Protein AF-A0A524K004-F1 (afdb_monomer_lite)

pLDDT: mean 95.62, std 4.31, range [64.88, 98.81]

Structure (mmCIF, N/CA/C/O backbone):
data_AF-A0A524K004-F1
#
_entry.id   AF-A0A524K004-F1
#
loop_
_atom_site.group_PDB
_atom_site.id
_atom_site.type_symbol
_atom_site.label_atom_id
_atom_site.label_alt_id
_atom_site.label_comp_id
_atom_site.label_asym_id
_atom_site.label_entity_id
_atom_site.label_seq_id
_atom_site.pdbx_PDB_ins_code
_atom_site.Cartn_x
_atom_site.Cartn_y
_atom_site.Cartn_z
_atom_site.occupancy
_atom_site.B_iso_or_equiv
_atom_site.auth_seq_id
_atom_site.auth_comp_id
_atom_site.auth_asym_id
_atom_site.auth_atom_id
_atom_site.pdbx_PDB_model_num
ATOM 1 N N . MET A 1 1 ? -15.701 19.894 16.478 1.00 64.88 1 MET A N 1
ATOM 2 C CA . MET A 1 1 ? -15.656 18.420 16.360 1.00 64.88 1 MET A CA 1
ATOM 3 C C . MET A 1 1 ? -15.094 17.895 17.668 1.00 64.88 1 MET A C 1
ATOM 5 O O . MET A 1 1 ? -14.092 18.446 18.110 1.00 64.88 1 MET A O 1
ATOM 9 N N . ASN A 1 2 ? -15.744 16.929 18.319 1.00 76.56 2 ASN A N 1
ATOM 10 C CA . ASN A 1 2 ? -15.166 16.311 19.516 1.00 76.56 2 ASN A CA 1
ATOM 11 C C . ASN A 1 2 ? -13.874 15.564 19.130 1.00 76.56 2 ASN A C 1
ATOM 13 O O . ASN A 1 2 ? -13.792 15.065 18.005 1.00 76.56 2 ASN A O 1
ATOM 17 N N . PRO A 1 3 ? -12.856 15.515 20.007 1.00 83.94 3 PRO A N 1
ATOM 18 C CA . PRO A 1 3 ? -11.626 14.787 19.719 1.00 83.94 3 PRO A CA 1
ATOM 19 C C . PRO A 1 3 ? -11.913 13.285 19.607 1.00 83.94 3 PRO A C 1
ATOM 21 O O . PRO A 1 3 ? -12.552 12.728 20.499 1.00 83.94 3 PRO A O 1
ATOM 24 N N . MET A 1 4 ? -11.422 12.651 18.536 1.00 91.06 4 MET A N 1
ATOM 25 C CA . MET A 1 4 ? -11.527 11.199 18.335 1.00 91.06 4 MET A CA 1
ATOM 26 C C . MET A 1 4 ? -10.812 10.457 19.469 1.00 91.06 4 MET A C 1
ATOM 28 O O . MET A 1 4 ? -9.699 10.823 19.857 1.00 91.06 4 MET A O 1
ATOM 32 N N . ARG A 1 5 ? -11.458 9.423 20.007 1.00 91.31 5 ARG A N 1
ATOM 33 C CA . ARG A 1 5 ? -10.969 8.617 21.136 1.00 91.31 5 ARG A CA 1
ATOM 34 C C . ARG A 1 5 ? -10.712 7.161 20.758 1.00 91.31 5 ARG A C 1
ATOM 36 O O . ARG A 1 5 ? -9.977 6.487 21.474 1.00 91.31 5 ARG A O 1
ATOM 43 N N . LYS A 1 6 ? -11.289 6.691 19.653 1.00 93.81 6 LYS A N 1
ATOM 44 C CA . LYS A 1 6 ? -11.178 5.323 19.142 1.00 93.81 6 LYS A CA 1
ATOM 45 C C . LYS A 1 6 ? -10.659 5.300 17.708 1.00 93.81 6 LYS A C 1
ATOM 47 O O . LYS A 1 6 ? -11.015 6.162 16.907 1.00 93.81 6 LYS A O 1
ATOM 52 N N . LEU A 1 7 ? -9.878 4.279 17.353 1.00 94.88 7 LEU A N 1
ATOM 53 C CA . LEU A 1 7 ? -9.434 4.065 15.967 1.00 94.88 7 LEU A CA 1
ATOM 54 C C . LEU A 1 7 ? -10.626 3.860 15.022 1.00 94.88 7 LEU A C 1
ATOM 56 O O . LEU A 1 7 ? -10.616 4.347 13.893 1.00 94.88 7 LEU A O 1
ATOM 60 N N . SER A 1 8 ? -11.698 3.230 15.509 1.00 93.62 8 SER A N 1
ATOM 61 C CA . SER A 1 8 ? -12.932 3.036 14.743 1.00 93.62 8 SER A CA 1
ATOM 62 C C . SER A 1 8 ? -13.619 4.349 14.353 1.00 93.62 8 SER A C 1
ATOM 64 O O . SER A 1 8 ? -14.301 4.397 13.332 1.00 93.62 8 SER A O 1
ATOM 66 N N . GLU A 1 9 ? -13.428 5.439 15.105 1.00 93.81 9 GLU A N 1
ATOM 67 C CA . GLU A 1 9 ? -13.943 6.760 14.720 1.00 93.81 9 GLU A CA 1
ATOM 68 C C . GLU A 1 9 ? -13.217 7.309 13.485 1.00 93.81 9 GLU A C 1
ATOM 70 O O . GLU A 1 9 ? -13.853 7.938 12.640 1.00 93.81 9 GLU A O 1
ATOM 75 N N . ILE A 1 10 ? -11.917 7.016 13.339 1.00 93.00 10 ILE A N 1
ATOM 76 C CA . ILE A 1 10 ? -11.136 7.371 12.146 1.00 93.00 10 ILE A CA 1
ATOM 77 C C . ILE A 1 10 ? -11.653 6.575 10.946 1.00 93.00 10 ILE A C 1
ATOM 79 O O . ILE A 1 10 ? -11.952 7.161 9.905 1.00 93.00 10 ILE A O 1
ATOM 83 N N . GLU A 1 11 ? -11.817 5.258 11.098 1.00 91.75 11 GLU A N 1
ATOM 84 C CA . GLU A 1 11 ? -12.356 4.399 10.037 1.00 91.75 11 GLU A CA 1
ATOM 85 C C . GLU A 1 11 ? -13.751 4.864 9.594 1.00 91.75 11 GLU A C 1
ATOM 87 O O . GLU A 1 11 ? -13.995 5.048 8.401 1.00 91.75 11 GLU A O 1
ATOM 92 N N . ASN A 1 12 ? -14.655 5.115 10.546 1.00 93.00 12 ASN A N 1
ATOM 93 C CA . ASN A 1 12 ? -16.008 5.592 10.263 1.00 93.00 12 ASN A CA 1
ATOM 94 C C . ASN A 1 12 ? -15.997 6.943 9.549 1.00 93.00 12 ASN A C 1
ATOM 96 O O . ASN A 1 12 ? -16.756 7.140 8.602 1.00 93.00 12 ASN A O 1
ATOM 100 N N . LEU A 1 13 ? -15.127 7.867 9.966 1.00 92.31 13 LEU A N 1
ATOM 101 C CA . LEU A 1 13 ? -15.001 9.167 9.317 1.00 92.31 13 LEU A CA 1
ATOM 102 C C . LEU A 1 13 ? -14.556 9.019 7.860 1.00 92.31 13 LEU A C 1
ATOM 104 O O . LEU A 1 13 ? -15.175 9.623 6.982 1.00 92.31 13 LEU A O 1
ATOM 108 N N . VAL A 1 14 ? -13.523 8.218 7.588 1.00 92.62 14 VAL A N 1
ATOM 109 C CA . VAL A 1 14 ? -12.990 8.031 6.228 1.00 92.62 14 VAL A CA 1
ATOM 110 C C . VAL A 1 14 ? -14.040 7.419 5.299 1.00 92.62 14 VAL A C 1
ATOM 112 O O . VAL A 1 14 ? -14.207 7.908 4.185 1.00 92.62 14 VAL A O 1
ATOM 115 N N . LYS A 1 15 ? -14.841 6.462 5.784 1.00 92.19 15 LYS A N 1
ATOM 116 C CA . LYS A 1 15 ? -15.940 5.828 5.025 1.00 92.19 15 LYS A CA 1
ATOM 117 C C . LYS A 1 15 ? -17.054 6.791 4.590 1.00 92.19 15 LYS A C 1
ATOM 119 O O . LYS A 1 15 ? -17.846 6.457 3.715 1.00 92.19 15 LYS A O 1
ATOM 124 N N . THR A 1 16 ? -17.145 7.983 5.192 1.00 91.94 16 THR A N 1
ATOM 125 C CA . THR A 1 16 ? -18.102 9.035 4.781 1.00 91.94 16 THR A CA 1
ATOM 126 C C . THR A 1 16 ? -17.549 9.987 3.718 1.00 91.94 16 THR A C 1
ATOM 128 O O . THR A 1 16 ? -18.251 10.903 3.281 1.00 91.94 16 THR A O 1
ATOM 131 N N . LYS A 1 17 ? -16.278 9.836 3.333 1.00 91.25 17 LYS A N 1
ATOM 132 C CA . LYS A 1 17 ? -15.604 10.684 2.345 1.00 91.25 17 LYS A CA 1
ATOM 133 C C . LYS A 1 17 ? -15.539 9.983 0.991 1.00 91.25 17 LYS A C 1
ATOM 135 O O . LYS A 1 17 ? -15.945 8.836 0.843 1.00 91.25 17 LYS A O 1
ATOM 140 N N . LYS A 1 18 ? -15.048 10.706 -0.020 1.00 93.31 18 LYS A N 1
ATOM 141 C CA . LYS A 1 18 ? -14.684 10.084 -1.295 1.00 93.31 18 LYS A CA 1
ATOM 142 C C . LYS A 1 18 ? -13.555 9.075 -1.064 1.00 93.31 18 LYS A C 1
ATOM 144 O O . LYS A 1 18 ? -12.663 9.346 -0.257 1.00 93.31 18 LYS A O 1
ATOM 149 N N . ASN A 1 19 ? -13.573 7.979 -1.814 1.00 94.12 19 ASN A N 1
ATOM 150 C CA . ASN A 1 19 ? -12.438 7.068 -1.866 1.00 94.12 19 ASN A CA 1
ATOM 151 C C . ASN A 1 19 ? -11.242 7.771 -2.512 1.00 94.12 19 ASN A C 1
ATOM 153 O O . ASN A 1 19 ? -11.391 8.555 -3.454 1.00 94.12 19 ASN A O 1
ATOM 157 N N . TYR A 1 20 ? -10.060 7.463 -1.994 1.00 96.12 20 TYR A N 1
ATOM 158 C CA . TYR A 1 20 ? -8.789 7.794 -2.622 1.00 96.12 20 TYR A CA 1
ATOM 159 C C . TYR A 1 20 ? -8.247 6.558 -3.337 1.00 96.12 20 TYR A C 1
ATOM 161 O O . TYR A 1 20 ? -8.447 5.432 -2.872 1.00 96.12 20 TYR A O 1
ATOM 169 N N . LYS A 1 21 ? -7.546 6.764 -4.452 1.00 98.19 21 LYS A N 1
ATOM 170 C CA . LYS A 1 21 ? -6.877 5.688 -5.183 1.00 98.19 21 LYS A CA 1
ATOM 171 C C . LYS A 1 21 ? -5.554 5.338 -4.513 1.00 98.19 21 LYS A C 1
ATOM 173 O O . LYS A 1 21 ? -4.664 6.179 -4.410 1.00 98.19 21 LYS A O 1
ATOM 178 N N . MET A 1 22 ? -5.399 4.093 -4.088 1.00 98.56 22 MET A N 1
ATOM 179 C CA . MET A 1 22 ? -4.201 3.591 -3.423 1.00 98.56 22 MET A CA 1
ATOM 180 C C . MET A 1 22 ? -3.401 2.685 -4.360 1.00 98.56 22 MET A C 1
ATOM 182 O O . MET A 1 22 ? -3.868 1.615 -4.743 1.00 98.56 22 MET A O 1
ATOM 186 N N . ALA A 1 23 ? -2.180 3.099 -4.696 1.00 98.69 23 ALA A N 1
ATOM 187 C CA . ALA A 1 23 ? -1.221 2.287 -5.434 1.00 98.69 23 ALA A CA 1
ATOM 188 C C . ALA A 1 23 ? -0.417 1.409 -4.471 1.00 98.69 23 ALA A C 1
ATOM 190 O O . ALA A 1 23 ? 0.287 1.913 -3.592 1.00 98.69 23 ALA A O 1
ATOM 191 N N . VAL A 1 24 ? -0.502 0.094 -4.655 1.00 98.69 24 VAL A N 1
ATOM 192 C CA . VAL A 1 24 ? 0.208 -0.895 -3.844 1.00 98.69 24 VAL A CA 1
ATOM 193 C C . VAL A 1 24 ? 1.434 -1.384 -4.608 1.00 98.69 24 VAL A C 1
ATOM 195 O O . VAL A 1 24 ? 1.318 -2.113 -5.596 1.00 98.69 24 VAL A O 1
ATOM 198 N N . ALA A 1 25 ? 2.617 -0.969 -4.155 1.00 98.56 25 ALA A N 1
ATOM 199 C CA . ALA A 1 25 ? 3.888 -1.364 -4.754 1.00 98.56 25 ALA A CA 1
ATOM 200 C C . ALA A 1 25 ? 4.170 -2.845 -4.470 1.00 98.56 25 ALA A C 1
ATOM 202 O O . ALA A 1 25 ? 4.279 -3.241 -3.309 1.00 98.56 25 ALA A O 1
ATOM 203 N N . PHE A 1 26 ? 4.304 -3.643 -5.527 1.00 98.50 26 PHE A N 1
ATOM 204 C CA . PHE A 1 26 ? 4.503 -5.094 -5.473 1.00 98.50 26 PHE A CA 1
ATOM 205 C C . PHE A 1 26 ? 3.454 -5.826 -4.612 1.00 98.50 26 PHE A C 1
ATOM 207 O O . PHE A 1 26 ? 3.768 -6.700 -3.803 1.00 98.50 26 PHE A O 1
ATOM 214 N N . GLY A 1 27 ? 2.185 -5.431 -4.761 1.00 98.06 27 GLY A N 1
ATOM 215 C CA . GLY A 1 27 ? 1.042 -5.952 -4.003 1.00 98.06 27 GLY A CA 1
ATOM 216 C C . GLY A 1 27 ? 0.528 -7.292 -4.524 1.00 98.06 27 GLY A C 1
ATOM 217 O O . GLY A 1 27 ? -0.585 -7.369 -5.035 1.00 98.06 27 GLY A O 1
ATOM 218 N N . GLN A 1 28 ? 1.354 -8.332 -4.429 1.00 98.19 28 GLN A N 1
ATOM 219 C CA . GLN A 1 28 ? 1.088 -9.645 -5.030 1.00 98.19 28 GLN A CA 1
ATOM 220 C C . GLN A 1 28 ? 1.125 -10.817 -4.038 1.00 98.19 28 GLN A C 1
ATOM 222 O O . GLN A 1 28 ? 1.015 -11.968 -4.454 1.00 98.19 28 GLN A O 1
ATOM 227 N N . ASP A 1 29 ? 1.291 -10.543 -2.744 1.00 97.94 29 ASP A N 1
ATOM 228 C CA . ASP A 1 29 ? 1.227 -11.539 -1.675 1.00 97.94 29 ASP A CA 1
ATOM 229 C C . ASP A 1 29 ? -0.168 -11.629 -1.036 1.00 97.94 29 ASP A C 1
ATOM 231 O O . ASP A 1 29 ? -1.024 -10.758 -1.214 1.00 97.94 29 ASP A O 1
ATOM 235 N N . GLU A 1 30 ? -0.395 -12.707 -0.286 1.00 98.25 30 GLU A N 1
ATOM 236 C CA . GLU A 1 30 ? -1.689 -13.014 0.330 1.00 98.25 30 GLU A CA 1
ATOM 237 C C . GLU A 1 30 ? -2.137 -11.966 1.352 1.00 98.25 30 GLU A C 1
ATOM 239 O O . GLU A 1 30 ? -3.292 -11.537 1.305 1.00 98.25 30 GLU A O 1
ATOM 244 N N . ASP A 1 31 ? -1.245 -11.527 2.241 1.00 98.06 31 ASP A N 1
ATOM 245 C CA . ASP A 1 31 ? -1.588 -10.601 3.323 1.00 98.06 31 ASP A CA 1
ATOM 246 C C . ASP A 1 31 ? -1.934 -9.221 2.765 1.00 98.06 31 ASP A C 1
ATOM 248 O O . ASP A 1 31 ? -2.953 -8.626 3.139 1.00 98.06 31 ASP A O 1
ATOM 252 N N . THR A 1 32 ? -1.140 -8.743 1.804 1.00 98.06 32 THR A N 1
ATOM 253 C CA . THR A 1 32 ? -1.411 -7.488 1.103 1.00 98.06 32 THR A CA 1
ATOM 254 C C . THR A 1 32 ? -2.749 -7.549 0.374 1.00 98.06 32 THR A C 1
ATOM 256 O O . THR A 1 32 ? -3.590 -6.676 0.582 1.00 98.06 32 THR A O 1
ATOM 259 N N . ILE A 1 33 ? -3.008 -8.593 -0.422 1.00 98.62 33 ILE A N 1
ATOM 260 C CA . ILE A 1 33 ? -4.267 -8.712 -1.175 1.00 98.62 33 ILE A CA 1
ATOM 261 C C . ILE A 1 33 ? -5.476 -8.821 -0.229 1.00 98.62 33 ILE A C 1
ATOM 263 O O . ILE A 1 33 ? -6.519 -8.215 -0.493 1.00 98.62 33 ILE A O 1
ATOM 267 N N . LEU A 1 34 ? -5.359 -9.529 0.901 1.00 98.44 34 LEU A N 1
ATOM 268 C CA . LEU A 1 34 ? -6.421 -9.608 1.911 1.00 98.44 34 LEU A CA 1
ATOM 269 C C . LEU A 1 34 ? -6.717 -8.249 2.552 1.00 98.44 34 LEU A C 1
ATOM 271 O O . LEU A 1 34 ? -7.893 -7.888 2.694 1.00 98.44 34 LEU A O 1
ATOM 275 N N . ALA A 1 35 ? -5.673 -7.505 2.925 1.00 97.81 35 ALA A N 1
ATOM 276 C CA . ALA A 1 35 ? -5.797 -6.170 3.500 1.00 97.81 35 ALA A CA 1
ATOM 277 C C . ALA A 1 35 ? -6.413 -5.189 2.493 1.00 97.81 35 ALA A C 1
ATOM 279 O O . ALA A 1 35 ? -7.370 -4.481 2.819 1.00 97.81 35 ALA A O 1
ATOM 280 N N . THR A 1 36 ? -5.934 -5.204 1.247 1.00 98.00 36 THR A N 1
ATOM 281 C CA . THR A 1 36 ? -6.463 -4.369 0.167 1.00 98.00 36 THR A CA 1
ATOM 282 C C . THR A 1 36 ? -7.922 -4.703 -0.133 1.00 98.00 36 THR A C 1
ATOM 284 O O . THR A 1 36 ? -8.750 -3.795 -0.186 1.00 98.00 36 THR A O 1
ATOM 287 N N . ARG A 1 37 ? -8.286 -5.990 -0.234 1.00 98.38 37 ARG A N 1
ATOM 288 C CA . ARG A 1 37 ? -9.687 -6.418 -0.393 1.00 98.38 37 ARG A CA 1
ATOM 289 C C . ARG A 1 37 ? -10.569 -5.856 0.717 1.00 98.38 37 ARG A C 1
ATOM 291 O O . ARG A 1 37 ? -11.657 -5.361 0.437 1.00 98.38 37 ARG A O 1
ATOM 298 N N . ARG A 1 38 ? -10.132 -5.965 1.977 1.00 97.44 38 ARG A N 1
ATOM 299 C CA . ARG A 1 38 ? -10.898 -5.455 3.120 1.00 97.44 38 ARG A CA 1
ATOM 300 C C . ARG A 1 38 ? -11.127 -3.949 2.979 1.00 97.44 38 ARG A C 1
ATOM 302 O O . ARG A 1 38 ? -12.265 -3.510 3.095 1.00 97.44 38 ARG A O 1
ATOM 309 N N . ALA A 1 39 ? -10.082 -3.186 2.665 1.00 96.69 39 ALA A N 1
ATOM 310 C CA . ALA A 1 39 ? -10.176 -1.738 2.502 1.00 96.69 39 ALA A CA 1
ATOM 311 C C . ALA A 1 39 ? -11.110 -1.320 1.347 1.00 96.69 39 ALA A C 1
ATOM 313 O O . ALA A 1 39 ? -11.889 -0.378 1.506 1.00 96.69 39 ALA A O 1
ATOM 314 N N . VAL A 1 40 ? -11.089 -2.047 0.222 1.00 97.25 40 VAL A N 1
ATOM 315 C CA . VAL A 1 40 ? -12.003 -1.824 -0.914 1.00 97.25 40 VAL A CA 1
ATOM 316 C C . VAL A 1 40 ? -13.450 -2.153 -0.535 1.00 97.25 40 VAL A C 1
ATOM 318 O O . VAL A 1 40 ? -14.339 -1.320 -0.704 1.00 97.25 40 VAL A O 1
ATOM 321 N N . ASN A 1 41 ? -13.701 -3.329 0.050 1.00 96.31 41 ASN A N 1
ATOM 322 C CA . ASN A 1 41 ? -15.048 -3.750 0.461 1.00 96.31 41 ASN A CA 1
ATOM 323 C C . ASN A 1 41 ? -15.664 -2.812 1.505 1.00 96.31 41 ASN A C 1
ATOM 325 O O . ASN A 1 41 ? -16.874 -2.587 1.518 1.00 96.31 41 ASN A O 1
ATOM 329 N N . GLU A 1 42 ? -14.829 -2.260 2.381 1.00 94.81 42 GLU A N 1
ATOM 330 C CA . GLU A 1 42 ? -15.237 -1.304 3.401 1.00 94.81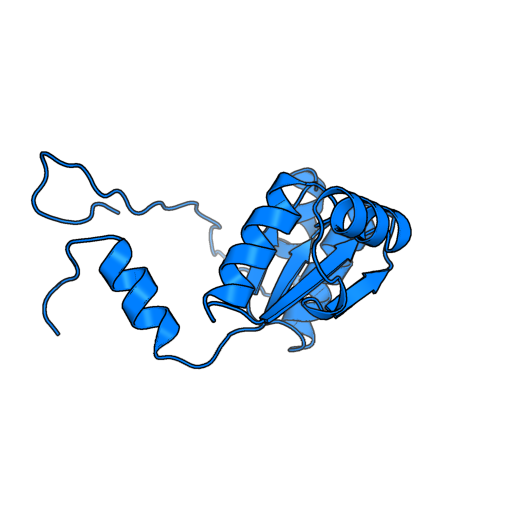 42 GLU A CA 1
ATOM 331 C C . GLU A 1 42 ? -15.355 0.140 2.884 1.00 94.81 42 GLU A C 1
ATOM 333 O O . GLU A 1 42 ? -15.686 1.020 3.677 1.00 94.81 42 GLU A O 1
ATOM 338 N N . LYS A 1 43 ? -15.140 0.389 1.581 1.00 94.19 43 LYS A N 1
ATOM 339 C CA . LYS A 1 43 ? -15.192 1.718 0.940 1.00 94.19 43 LYS A CA 1
ATOM 340 C C . LYS A 1 43 ? -14.244 2.733 1.587 1.00 94.19 43 LYS A C 1
ATOM 342 O O . LYS A 1 43 ? -14.630 3.853 1.903 1.00 94.19 43 LYS A O 1
ATOM 347 N N . ILE A 1 44 ? -13.009 2.304 1.839 1.00 95.62 44 ILE A N 1
ATOM 348 C CA . ILE A 1 44 ? -11.943 3.165 2.368 1.00 95.62 44 ILE A CA 1
ATOM 349 C C . ILE A 1 44 ? -11.077 3.696 1.216 1.00 95.62 44 ILE A C 1
ATOM 351 O O . ILE A 1 44 ? -10.685 4.862 1.215 1.00 95.62 44 ILE A O 1
ATOM 355 N N . VAL A 1 45 ? -10.790 2.847 0.225 1.00 97.38 45 VAL A N 1
ATOM 356 C CA . VAL A 1 45 ? -9.955 3.165 -0.944 1.00 97.38 45 VAL A CA 1
ATOM 357 C C . VAL A 1 45 ? -10.465 2.445 -2.186 1.00 97.38 45 VAL A C 1
ATOM 359 O O . VAL A 1 45 ? -11.084 1.387 -2.083 1.00 97.38 45 VAL A O 1
ATOM 362 N N . ASP A 1 46 ? -10.110 2.981 -3.348 1.00 98.00 46 ASP A N 1
ATOM 363 C CA . ASP A 1 46 ? -10.043 2.208 -4.588 1.00 98.00 46 ASP A CA 1
ATOM 364 C C . ASP A 1 46 ? -8.590 1.746 -4.756 1.00 98.00 46 ASP A C 1
ATOM 366 O O . ASP A 1 46 ? -7.670 2.523 -4.499 1.00 98.00 46 ASP A O 1
ATOM 370 N N . ALA A 1 47 ? -8.344 0.496 -5.143 1.00 98.38 47 ALA A N 1
ATOM 371 C CA . ALA A 1 47 ? -6.993 -0.062 -5.098 1.00 98.38 47 ALA A CA 1
ATOM 372 C C . ALA A 1 47 ? -6.423 -0.413 -6.472 1.00 98.38 47 ALA A C 1
ATOM 374 O O . ALA A 1 47 ? -7.107 -0.974 -7.329 1.00 98.38 47 ALA A O 1
ATOM 375 N N . ILE A 1 48 ? -5.130 -0.128 -6.624 1.00 98.81 48 ILE A N 1
ATOM 376 C CA . ILE A 1 48 ? -4.315 -0.471 -7.783 1.00 98.81 48 ILE A CA 1
ATOM 377 C C . ILE A 1 48 ? -3.198 -1.402 -7.309 1.00 98.81 48 ILE A C 1
ATOM 379 O O . ILE A 1 48 ? -2.304 -0.980 -6.573 1.00 98.81 48 ILE A O 1
ATOM 383 N N . LEU A 1 49 ? -3.242 -2.667 -7.719 1.00 98.81 49 LEU A N 1
ATOM 384 C CA . LEU A 1 49 ? -2.207 -3.653 -7.425 1.00 98.81 49 LEU A CA 1
ATOM 385 C C . LEU A 1 49 ? -1.179 -3.670 -8.554 1.00 98.81 49 LEU A C 1
ATOM 387 O O . LEU A 1 49 ? -1.503 -3.982 -9.701 1.00 98.81 49 LEU A O 1
ATOM 391 N N . ILE A 1 50 ? 0.070 -3.344 -8.228 1.00 98.81 50 ILE A N 1
ATOM 392 C CA . ILE A 1 50 ? 1.179 -3.347 -9.183 1.00 98.81 50 ILE A CA 1
ATOM 393 C C . ILE A 1 50 ? 2.052 -4.559 -8.872 1.00 98.81 50 ILE A C 1
ATOM 395 O O . ILE A 1 50 ? 2.518 -4.702 -7.745 1.00 98.81 50 ILE A O 1
ATOM 399 N N . GLY A 1 51 ? 2.292 -5.424 -9.851 1.00 98.56 51 GLY A N 1
ATOM 400 C CA . GLY A 1 51 ? 3.067 -6.653 -9.664 1.00 98.56 51 GLY A CA 1
ATOM 401 C C . GLY A 1 51 ? 2.929 -7.604 -10.847 1.00 98.56 51 GLY A C 1
ATOM 402 O O . GLY A 1 51 ? 2.435 -7.228 -11.911 1.00 98.56 51 GLY A O 1
ATOM 403 N N . ASP A 1 52 ? 3.329 -8.859 -10.673 1.00 98.62 52 ASP A N 1
ATOM 404 C CA . ASP A 1 52 ? 3.058 -9.894 -11.662 1.00 98.62 52 ASP A CA 1
ATOM 405 C C . ASP A 1 52 ? 1.563 -10.244 -11.650 1.00 98.62 52 ASP A C 1
ATOM 407 O O . ASP A 1 52 ? 1.060 -10.938 -10.766 1.00 98.62 52 ASP A O 1
ATOM 411 N N . GLU A 1 53 ? 0.846 -9.770 -12.669 1.00 98.62 53 GLU A N 1
ATOM 412 C CA . GLU A 1 53 ? -0.568 -10.083 -12.898 1.00 98.62 53 GLU A CA 1
ATOM 413 C C . GLU A 1 53 ? -0.909 -11.578 -12.754 1.00 98.62 53 GLU A C 1
ATOM 415 O O . GLU A 1 53 ? -1.959 -11.906 -12.197 1.00 98.62 53 GLU A O 1
ATOM 420 N N . LYS A 1 54 ? -0.047 -12.500 -13.207 1.00 98.56 54 LYS A N 1
ATOM 421 C CA . LYS A 1 54 ? -0.312 -13.942 -13.068 1.00 98.56 54 LYS A CA 1
ATOM 422 C C . LYS A 1 54 ? -0.296 -14.363 -11.604 1.00 98.56 54 LYS A C 1
ATOM 424 O O . LYS A 1 54 ? -1.166 -15.127 -11.188 1.00 98.56 54 LYS A O 1
ATOM 429 N N . VAL A 1 55 ? 0.658 -13.847 -10.831 1.00 98.62 55 VAL A N 1
ATOM 430 C CA . VAL A 1 55 ? 0.776 -14.108 -9.390 1.00 98.62 55 VAL A CA 1
ATOM 431 C C . VAL A 1 55 ? -0.418 -13.513 -8.651 1.00 98.62 55 VAL A C 1
ATOM 433 O O . VAL A 1 55 ? -1.086 -14.235 -7.915 1.00 98.62 55 VAL A O 1
ATOM 436 N N . ILE A 1 56 ? -0.762 -12.249 -8.919 1.00 98.75 56 ILE A N 1
ATOM 437 C CA . ILE A 1 56 ? -1.918 -11.572 -8.308 1.00 98.75 56 ILE A CA 1
ATOM 438 C C . ILE A 1 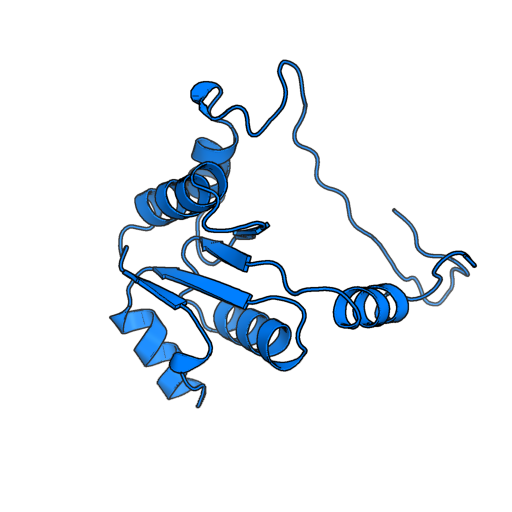56 ? -3.199 -12.374 -8.562 1.00 98.75 56 ILE A C 1
ATOM 440 O O . ILE A 1 56 ? -3.933 -12.690 -7.627 1.00 98.75 56 ILE A O 1
ATOM 444 N N . ARG A 1 57 ? -3.460 -12.768 -9.815 1.00 98.62 57 ARG A N 1
ATOM 445 C CA . ARG A 1 57 ? -4.656 -13.551 -10.164 1.00 98.62 57 ARG A CA 1
ATOM 446 C C . ARG A 1 57 ? -4.660 -14.934 -9.517 1.00 98.62 57 ARG A C 1
ATOM 448 O O . ARG A 1 57 ? -5.718 -15.378 -9.074 1.00 98.62 57 ARG A O 1
ATOM 455 N N . ALA A 1 58 ? -3.509 -15.603 -9.434 1.00 98.69 58 ALA A N 1
ATOM 456 C CA . ALA A 1 58 ? -3.393 -16.895 -8.761 1.00 98.69 58 ALA A CA 1
ATOM 457 C C . ALA A 1 58 ? -3.684 -16.784 -7.255 1.00 98.69 58 ALA A C 1
ATOM 459 O O . ALA A 1 58 ? -4.422 -17.607 -6.709 1.00 98.69 58 ALA A O 1
ATOM 460 N N . VAL A 1 59 ? -3.172 -15.741 -6.598 1.00 98.62 59 VAL A N 1
ATOM 461 C CA . VAL A 1 59 ? -3.442 -15.465 -5.181 1.00 98.62 59 VAL A CA 1
ATOM 462 C C . VAL A 1 59 ? -4.913 -15.109 -4.963 1.00 98.62 59 VAL A C 1
ATOM 464 O O . VAL A 1 59 ? -5.552 -15.683 -4.082 1.00 98.62 59 VAL A O 1
ATOM 467 N N . CYS A 1 60 ? -5.500 -14.259 -5.810 1.00 98.62 60 CYS A N 1
ATOM 468 C CA . CYS A 1 60 ? -6.935 -13.971 -5.774 1.00 98.62 60 CYS A CA 1
ATOM 469 C C . CYS A 1 60 ? -7.776 -15.250 -5.914 1.00 98.62 60 CYS A C 1
ATOM 471 O O . CYS A 1 60 ? -8.691 -15.468 -5.121 1.00 98.62 60 CYS A O 1
ATOM 473 N N . ALA A 1 61 ? -7.434 -16.141 -6.851 1.00 98.50 61 ALA A N 1
ATOM 474 C CA . ALA A 1 61 ? -8.127 -17.416 -7.026 1.00 98.50 61 ALA A CA 1
ATOM 475 C C . ALA A 1 61 ? -8.010 -18.317 -5.783 1.00 98.50 61 ALA A C 1
ATOM 477 O O . ALA A 1 61 ? -9.021 -18.839 -5.309 1.00 98.50 61 ALA A O 1
ATOM 478 N N . LYS A 1 62 ? -6.803 -18.446 -5.210 1.00 98.50 62 LYS A N 1
ATOM 479 C CA . LYS A 1 62 ? -6.560 -19.193 -3.961 1.00 98.50 62 LYS A CA 1
ATOM 480 C C . LYS A 1 62 ? -7.423 -18.663 -2.812 1.00 98.50 62 LYS A C 1
ATOM 482 O O . LYS A 1 62 ? -8.010 -19.445 -2.067 1.00 98.50 62 LYS A O 1
ATOM 487 N N . LEU A 1 63 ? -7.518 -17.342 -2.688 1.00 98.06 63 LEU A N 1
ATOM 488 C CA . LEU A 1 63 ? -8.249 -16.658 -1.621 1.00 98.06 63 LEU A CA 1
ATOM 489 C C . LEU A 1 63 ? -9.751 -16.480 -1.911 1.00 98.06 63 LEU A C 1
ATOM 491 O O . LEU A 1 63 ? -10.468 -15.939 -1.068 1.00 98.06 63 LEU A O 1
ATOM 495 N N . LYS A 1 64 ? -10.239 -16.935 -3.077 1.00 98.19 64 LYS A N 1
ATOM 496 C CA . LYS A 1 64 ? -11.621 -16.738 -3.556 1.00 98.19 64 LYS A CA 1
ATOM 497 C C . LYS A 1 64 ? -12.026 -15.257 -3.595 1.00 98.19 64 LYS A C 1
ATOM 499 O O . LYS A 1 64 ? -13.109 -14.879 -3.152 1.00 98.19 64 LYS A O 1
ATOM 504 N N . ILE A 1 65 ? -11.128 -14.419 -4.102 1.00 98.19 65 ILE A N 1
ATOM 505 C CA . ILE A 1 65 ? -11.304 -12.975 -4.275 1.00 98.19 65 ILE A CA 1
ATOM 506 C C . ILE A 1 65 ? -11.501 -12.696 -5.761 1.00 98.19 65 ILE A C 1
ATOM 508 O O . ILE A 1 65 ? -10.749 -13.209 -6.588 1.00 98.19 65 ILE A O 1
ATOM 512 N N . ASP A 1 66 ? -12.495 -11.877 -6.101 1.00 97.75 66 ASP A N 1
ATOM 513 C CA . ASP A 1 66 ? -12.652 -11.384 -7.467 1.00 97.75 66 ASP A CA 1
ATOM 514 C C . ASP A 1 66 ? -11.529 -10.375 -7.784 1.00 97.75 66 ASP A C 1
ATOM 516 O O . ASP A 1 66 ? -11.468 -9.321 -7.144 1.00 97.75 66 ASP A O 1
ATOM 520 N N . PRO A 1 67 ? -10.629 -10.653 -8.749 1.00 97.00 67 PRO A N 1
ATOM 521 C CA . PRO A 1 67 ? -9.595 -9.701 -9.141 1.00 97.00 67 PRO A CA 1
ATOM 522 C C . PRO A 1 67 ? -10.167 -8.416 -9.761 1.00 97.00 67 PRO A C 1
ATOM 524 O O . PRO A 1 67 ? -9.451 -7.422 -9.804 1.00 97.00 67 PRO A O 1
ATOM 527 N N . GLY A 1 68 ? -11.431 -8.408 -10.211 1.00 97.69 68 GLY A N 1
ATOM 528 C CA . GLY A 1 68 ? -12.125 -7.212 -10.700 1.00 97.69 68 GLY A CA 1
ATOM 529 C C . GLY A 1 68 ? -12.361 -6.136 -9.633 1.00 97.69 68 GLY A C 1
ATOM 530 O O . GLY A 1 68 ? -12.688 -5.003 -9.977 1.00 97.69 68 GLY A O 1
ATOM 531 N N . LEU A 1 69 ? -12.143 -6.458 -8.351 1.00 97.50 69 LEU A N 1
ATOM 532 C CA . LEU A 1 69 ? -12.131 -5.486 -7.251 1.00 97.50 69 LEU A CA 1
ATOM 533 C C . LEU A 1 69 ? -10.946 -4.512 -7.317 1.00 97.50 69 LEU A C 1
ATOM 535 O O . LEU A 1 69 ? -10.959 -3.492 -6.627 1.00 97.50 69 LEU A O 1
ATOM 539 N N . PHE A 1 70 ? -9.914 -4.837 -8.097 1.00 98.31 70 PHE A N 1
ATOM 540 C CA . PHE A 1 70 ? -8.676 -4.074 -8.178 1.00 98.31 70 PHE A CA 1
ATOM 541 C C . PHE A 1 70 ? -8.393 -3.650 -9.619 1.00 98.31 70 PHE A C 1
ATOM 543 O O . PHE A 1 70 ? -8.623 -4.403 -10.565 1.00 98.31 70 PHE A O 1
ATOM 550 N N . GLU A 1 71 ? -7.794 -2.476 -9.790 1.00 98.50 71 GLU A N 1
ATOM 551 C CA . GLU A 1 71 ? -7.028 -2.194 -11.003 1.00 98.50 71 GLU A CA 1
ATOM 552 C C . GLU A 1 71 ? -5.701 -2.963 -10.908 1.00 98.50 71 GLU A C 1
ATOM 554 O O . GLU A 1 71 ? -4.998 -2.863 -9.903 1.00 98.50 71 GLU A O 1
ATOM 559 N N . ILE A 1 72 ? -5.350 -3.756 -11.922 1.00 98.69 72 ILE A N 1
ATOM 560 C CA . ILE A 1 72 ? -4.107 -4.542 -11.925 1.00 98.69 72 ILE A CA 1
ATOM 561 C C . ILE A 1 72 ? -3.157 -3.976 -12.976 1.00 98.69 72 ILE A C 1
ATOM 563 O O . ILE A 1 72 ? -3.502 -3.880 -14.153 1.00 98.69 72 ILE A O 1
ATOM 567 N N . VAL A 1 73 ? -1.940 -3.642 -12.550 1.00 98.69 73 VAL A N 1
ATOM 568 C CA . VAL A 1 73 ? -0.862 -3.160 -13.416 1.00 98.69 73 VAL A CA 1
ATOM 569 C C . VAL A 1 73 ? 0.252 -4.201 -13.440 1.00 98.69 73 VAL A C 1
ATOM 571 O O . VAL A 1 73 ? 0.932 -4.416 -12.437 1.00 98.69 73 VAL A O 1
ATOM 574 N N . HIS A 1 74 ? 0.456 -4.829 -14.601 1.00 98.62 74 HIS A N 1
ATOM 575 C CA . HIS A 1 74 ? 1.528 -5.803 -14.785 1.00 98.62 74 HIS A CA 1
ATOM 576 C C . HIS A 1 74 ? 2.906 -5.120 -14.775 1.00 98.62 74 HIS A C 1
ATOM 578 O O . HIS A 1 74 ? 3.254 -4.381 -15.696 1.00 98.62 74 HIS A O 1
ATOM 584 N N . GLU A 1 75 ? 3.685 -5.387 -13.732 1.00 98.44 75 GLU A N 1
ATOM 585 C CA . GLU A 1 75 ? 5.105 -5.054 -13.602 1.00 98.44 75 GLU A CA 1
ATOM 586 C C . GLU A 1 75 ? 5.751 -6.105 -12.677 1.00 98.44 75 GLU A C 1
ATOM 588 O O . GLU A 1 75 ? 5.691 -5.969 -11.452 1.00 98.44 75 GLU A O 1
ATOM 593 N N . PRO A 1 76 ? 6.295 -7.199 -13.239 1.00 98.19 76 PRO A N 1
ATOM 594 C CA . PRO A 1 76 ? 6.776 -8.342 -12.464 1.00 98.19 76 PRO A CA 1
ATOM 595 C C . PRO A 1 76 ? 8.143 -8.097 -11.808 1.00 98.19 76 PRO A C 1
ATOM 597 O O . PRO A 1 76 ? 8.548 -8.864 -10.937 1.00 98.19 76 PRO A O 1
ATOM 600 N N . ASP A 1 77 ? 8.871 -7.052 -12.211 1.00 98.50 77 ASP A N 1
ATOM 601 C CA . ASP A 1 77 ? 10.130 -6.674 -11.574 1.00 98.50 77 ASP A CA 1
ATOM 602 C C . ASP A 1 77 ? 9.853 -5.860 -10.302 1.00 98.50 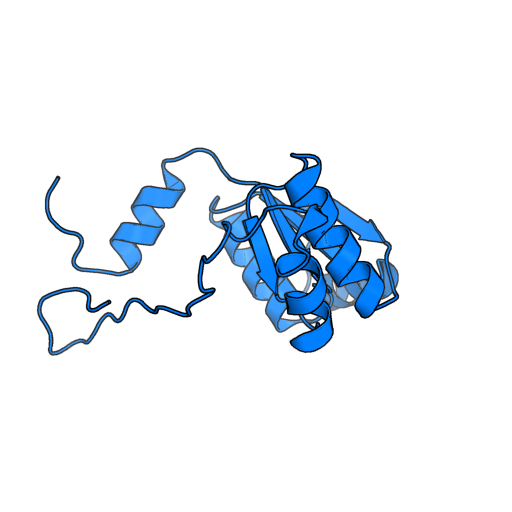77 ASP A C 1
ATOM 604 O O . ASP A 1 77 ? 9.249 -4.787 -10.341 1.00 98.50 77 ASP A O 1
ATOM 608 N N . GLU A 1 78 ? 10.320 -6.368 -9.162 1.00 97.69 78 GLU A N 1
ATOM 609 C CA . GLU A 1 78 ? 10.101 -5.772 -7.840 1.00 97.69 78 GLU A CA 1
ATOM 610 C C . GLU A 1 78 ? 10.531 -4.298 -7.777 1.00 97.69 78 GLU A C 1
ATOM 612 O O . GLU A 1 78 ? 9.808 -3.441 -7.262 1.00 97.69 78 GLU A O 1
ATOM 617 N N . LYS A 1 79 ? 11.700 -3.977 -8.339 1.00 97.81 79 LYS A N 1
ATOM 618 C CA . LYS A 1 79 ? 12.247 -2.621 -8.308 1.00 97.81 79 LYS A CA 1
ATOM 619 C C . LYS A 1 79 ? 11.437 -1.686 -9.202 1.00 97.81 79 LYS A C 1
ATOM 621 O O . LYS A 1 79 ? 11.067 -0.595 -8.764 1.00 97.81 79 LYS A O 1
ATOM 626 N N . LYS A 1 80 ? 11.132 -2.111 -10.430 1.00 98.31 80 LYS A N 1
ATOM 627 C CA . LYS A 1 80 ? 10.307 -1.326 -11.357 1.00 98.31 80 LYS A CA 1
ATOM 628 C C . LYS A 1 80 ? 8.885 -1.149 -10.839 1.00 98.31 80 LYS A C 1
ATOM 630 O O . LYS A 1 80 ? 8.296 -0.105 -11.091 1.00 98.31 80 LYS A O 1
ATOM 635 N N . SER A 1 81 ? 8.353 -2.106 -10.080 1.00 98.25 81 SER A N 1
ATOM 636 C CA . SER A 1 81 ? 7.044 -1.987 -9.431 1.00 98.25 81 SER A CA 1
ATOM 637 C C . SER A 1 81 ? 7.007 -0.813 -8.444 1.00 98.25 81 SER A C 1
ATOM 639 O O . SER A 1 81 ? 6.073 -0.009 -8.477 1.00 98.25 81 SER A O 1
ATOM 641 N N . GLY A 1 82 ? 8.065 -0.630 -7.642 1.00 97.81 82 GLY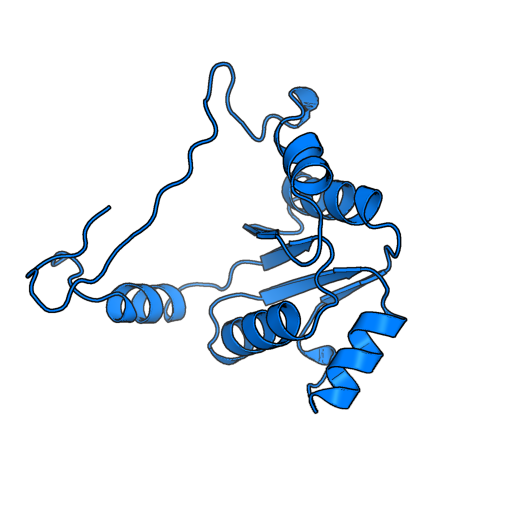 A N 1
ATOM 642 C CA . GLY A 1 82 ? 8.231 0.549 -6.783 1.00 97.81 82 GLY A CA 1
ATOM 643 C C . GLY A 1 82 ? 8.297 1.863 -7.572 1.00 97.81 82 GLY A C 1
ATOM 644 O O . GLY A 1 82 ? 7.566 2.809 -7.266 1.00 97.81 82 GLY A O 1
ATOM 645 N N . ASP A 1 83 ? 9.115 1.908 -8.629 1.00 97.88 83 ASP A N 1
ATOM 646 C CA . ASP A 1 83 ? 9.226 3.080 -9.512 1.00 97.88 83 ASP A CA 1
ATOM 647 C C . ASP A 1 83 ? 7.876 3.418 -10.175 1.00 97.88 83 ASP A C 1
ATOM 649 O O . ASP A 1 83 ? 7.478 4.584 -10.250 1.00 97.88 83 ASP A O 1
ATOM 653 N N . LYS A 1 84 ? 7.144 2.394 -10.627 1.00 98.38 84 LYS A N 1
ATOM 654 C CA . LYS A 1 84 ? 5.825 2.512 -11.254 1.00 98.38 84 LYS A CA 1
ATOM 655 C C . LYS A 1 84 ? 4.798 3.073 -10.277 1.00 98.38 84 LYS A C 1
ATOM 657 O O . LYS A 1 84 ? 4.088 4.008 -10.639 1.00 98.38 84 LYS A O 1
ATOM 662 N N . ALA A 1 85 ? 4.745 2.551 -9.053 1.00 98.38 85 ALA A N 1
ATOM 663 C CA . ALA A 1 85 ? 3.808 3.002 -8.028 1.00 98.38 85 ALA A CA 1
ATOM 664 C C . ALA A 1 85 ? 4.000 4.490 -7.710 1.00 98.38 85 ALA A C 1
ATOM 666 O O . ALA A 1 85 ? 3.042 5.260 -7.703 1.00 98.38 85 ALA A O 1
ATOM 667 N N . VAL A 1 86 ? 5.255 4.923 -7.564 1.00 98.06 86 VAL A N 1
ATOM 668 C CA . VAL A 1 86 ? 5.597 6.335 -7.360 1.00 98.06 86 VAL A CA 1
ATOM 669 C C . VAL A 1 86 ? 5.229 7.194 -8.573 1.00 98.06 86 VAL A C 1
ATOM 671 O O . VAL A 1 86 ? 4.673 8.280 -8.412 1.00 98.06 86 VAL A O 1
ATOM 674 N N . ARG A 1 87 ? 5.466 6.713 -9.799 1.00 97.81 87 ARG A N 1
ATOM 675 C CA . ARG A 1 87 ? 5.052 7.428 -11.018 1.00 97.81 87 ARG A CA 1
ATOM 676 C C . ARG A 1 87 ? 3.543 7.617 -11.108 1.00 97.81 87 ARG A C 1
ATOM 678 O O . ARG A 1 87 ? 3.110 8.666 -11.561 1.00 97.81 87 ARG A O 1
ATOM 685 N N . MET A 1 88 ? 2.742 6.666 -10.634 1.00 98.25 88 MET A N 1
ATOM 686 C CA . MET A 1 88 ? 1.286 6.828 -10.601 1.00 98.25 88 MET A CA 1
ATOM 687 C C . MET A 1 88 ? 0.835 7.949 -9.658 1.00 98.25 88 MET A C 1
ATOM 689 O O . MET A 1 88 ? -0.138 8.627 -9.980 1.00 98.25 88 MET A O 1
ATOM 693 N N . ILE A 1 89 ? 1.554 8.185 -8.554 1.00 97.94 89 ILE A N 1
ATOM 694 C CA . ILE A 1 89 ? 1.319 9.345 -7.677 1.00 97.94 89 ILE A CA 1
ATOM 695 C C . ILE A 1 89 ? 1.647 10.647 -8.416 1.00 97.94 89 ILE A C 1
ATOM 697 O O . ILE A 1 89 ? 0.837 11.568 -8.447 1.00 97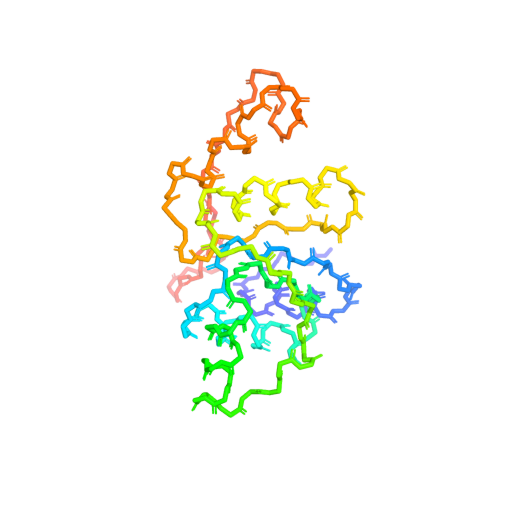.94 89 ILE A O 1
ATOM 701 N N . ILE A 1 90 ? 2.817 10.709 -9.061 1.00 97.19 90 ILE A N 1
ATOM 702 C CA . ILE A 1 90 ? 3.284 11.902 -9.792 1.00 97.19 90 ILE A CA 1
ATOM 703 C C . ILE A 1 90 ? 2.349 12.245 -10.961 1.00 97.19 90 ILE A C 1
ATOM 705 O O . ILE A 1 90 ? 2.038 13.412 -11.182 1.00 97.19 90 ILE A O 1
ATOM 709 N N . ASP A 1 91 ? 1.876 11.231 -11.685 1.00 97.00 91 ASP A N 1
ATOM 710 C CA . ASP A 1 91 ? 0.959 11.375 -12.819 1.00 97.00 91 ASP A CA 1
ATOM 711 C C . ASP A 1 91 ? -0.489 11.704 -12.389 1.00 97.00 91 ASP A C 1
ATOM 713 O O . ASP A 1 91 ? -1.358 11.850 -13.250 1.00 97.00 91 ASP A O 1
ATOM 717 N N . GLY A 1 92 ? -0.792 11.751 -11.084 1.00 96.94 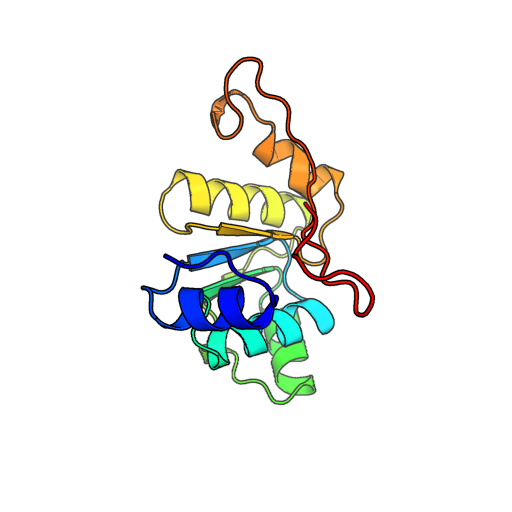92 GLY A N 1
ATOM 718 C CA . GLY A 1 92 ? -2.151 11.956 -10.569 1.00 96.94 92 GLY A CA 1
ATOM 719 C C . GLY A 1 92 ? -3.107 10.781 -10.818 1.00 96.94 92 GLY A C 1
ATOM 720 O O . GLY A 1 92 ? -4.324 10.953 -10.794 1.00 96.94 92 GLY A O 1
ATOM 721 N N . LYS A 1 93 ? -2.574 9.582 -11.087 1.00 97.94 93 LYS A N 1
ATOM 722 C CA . LYS A 1 93 ? -3.353 8.345 -11.290 1.00 97.94 93 LYS A CA 1
ATOM 723 C C . LYS A 1 93 ? -3.680 7.632 -9.976 1.00 97.94 93 LYS A C 1
ATOM 725 O O . LYS A 1 93 ? -4.619 6.839 -9.943 1.00 97.94 93 LYS A O 1
ATOM 730 N N . ALA A 1 94 ? -2.916 7.910 -8.923 1.00 98.25 94 ALA A N 1
ATOM 731 C CA . ALA A 1 94 ? -3.143 7.450 -7.560 1.00 98.25 94 ALA A CA 1
ATOM 732 C C . ALA A 1 94 ? -2.908 8.596 -6.563 1.00 98.25 94 ALA A C 1
ATOM 734 O O . ALA A 1 94 ? -2.140 9.515 -6.836 1.00 98.25 94 ALA A O 1
ATOM 735 N N . ASP A 1 95 ? -3.556 8.515 -5.406 1.00 97.69 95 ASP A N 1
ATOM 736 C CA . ASP A 1 95 ? -3.496 9.510 -4.332 1.00 97.69 95 ASP A CA 1
ATOM 737 C C . ASP A 1 95 ? -2.633 9.041 -3.149 1.00 97.69 95 ASP A C 1
ATOM 739 O O . ASP A 1 95 ? -2.024 9.849 -2.450 1.00 97.69 95 ASP A O 1
ATOM 743 N N . LEU A 1 96 ? -2.600 7.727 -2.903 1.00 97.38 96 LEU A N 1
ATOM 744 C CA . LEU A 1 96 ? -1.936 7.105 -1.758 1.00 97.38 96 LEU A CA 1
ATOM 745 C C . LEU A 1 96 ? -0.961 6.028 -2.225 1.00 97.38 96 LEU A C 1
ATOM 747 O O . LEU A 1 96 ? -1.255 5.276 -3.154 1.00 97.38 96 LEU A O 1
ATOM 751 N N . LEU A 1 97 ? 0.173 5.916 -1.537 1.00 97.69 97 LEU A N 1
ATOM 752 C CA . LEU A 1 97 ? 1.164 4.873 -1.778 1.00 97.69 97 LEU A CA 1
ATOM 753 C C . LEU A 1 97 ? 1.172 3.883 -0.609 1.00 97.69 97 LEU A C 1
ATOM 755 O O . LEU A 1 97 ? 1.304 4.285 0.547 1.00 97.69 97 LEU A O 1
ATOM 759 N N . MET A 1 98 ? 1.058 2.592 -0.916 1.00 97.81 98 MET A N 1
ATOM 760 C CA . MET A 1 98 ? 1.148 1.500 0.049 1.00 97.81 98 MET A CA 1
ATOM 761 C C . MET A 1 98 ? 2.297 0.563 -0.326 1.00 97.81 98 MET A C 1
ATOM 763 O O . MET A 1 98 ? 2.459 0.172 -1.484 1.00 97.81 98 MET A O 1
ATOM 767 N N . LYS A 1 99 ? 3.090 0.176 0.673 1.00 97.69 99 LYS A N 1
ATOM 768 C CA . LYS A 1 99 ? 4.131 -0.843 0.532 1.00 97.69 99 LYS A CA 1
ATOM 769 C C . LYS A 1 99 ? 3.488 -2.239 0.569 1.00 97.69 99 LYS A C 1
ATOM 771 O O . LYS A 1 99 ? 2.870 -2.570 1.575 1.00 97.69 99 LYS A O 1
ATOM 776 N N . GLY A 1 100 ? 3.646 -3.029 -0.495 1.00 97.44 100 GLY A N 1
ATOM 777 C CA . GLY A 1 100 ? 3.336 -4.468 -0.532 1.00 97.44 100 GLY A CA 1
ATOM 778 C C . GLY A 1 100 ? 4.576 -5.330 -0.255 1.00 97.44 100 GLY A C 1
ATOM 779 O O . GLY A 1 100 ? 5.417 -4.955 0.568 1.00 97.44 100 GLY A O 1
ATOM 780 N N . LEU A 1 101 ? 4.752 -6.440 -0.987 1.00 96.88 101 LEU A N 1
ATOM 781 C CA . LEU A 1 101 ? 5.888 -7.377 -0.860 1.00 96.88 101 LEU A CA 1
ATOM 782 C C . LEU A 1 101 ? 7.207 -6.837 -1.458 1.00 96.88 101 LEU A C 1
ATOM 784 O O . LEU A 1 101 ? 8.014 -7.569 -2.016 1.00 96.88 101 LEU A O 1
ATOM 788 N N . ILE A 1 102 ? 7.446 -5.535 -1.374 1.00 97.75 102 ILE A N 1
ATOM 789 C CA . ILE A 1 102 ? 8.646 -4.883 -1.902 1.00 97.75 102 ILE A CA 1
ATOM 790 C C . ILE A 1 102 ? 9.659 -4.625 -0.784 1.00 97.75 102 ILE A C 1
ATOM 792 O O . ILE A 1 102 ? 9.317 -4.224 0.333 1.00 97.75 102 ILE A O 1
ATOM 796 N N . SER A 1 103 ? 10.940 -4.799 -1.078 1.00 97.56 103 SER A N 1
ATOM 797 C CA . SER A 1 103 ? 12.032 -4.435 -0.189 1.00 97.56 103 SER A CA 1
ATOM 798 C C . SER A 1 103 ? 12.066 -2.922 0.044 1.00 97.56 103 SER A C 1
ATOM 800 O O . SER A 1 103 ? 11.866 -2.094 -0.848 1.00 97.56 103 SER A O 1
ATOM 802 N N . THR A 1 104 ? 12.339 -2.530 1.288 1.00 96.19 104 THR A N 1
ATOM 803 C CA . THR A 1 104 ? 12.341 -1.118 1.695 1.00 96.19 104 THR A CA 1
ATOM 804 C C . THR A 1 104 ? 13.249 -0.229 0.825 1.00 96.19 104 THR A C 1
ATOM 806 O O . THR A 1 104 ? 12.812 0.871 0.489 1.00 96.19 104 THR A O 1
ATOM 809 N N . PRO A 1 105 ? 14.458 -0.652 0.392 1.00 96.94 105 PRO A N 1
ATOM 810 C CA . PRO A 1 105 ? 15.282 0.165 -0.499 1.00 96.94 105 PRO A CA 1
ATOM 811 C C . PRO A 1 105 ? 14.628 0.443 -1.857 1.00 96.94 105 PRO A C 1
ATOM 813 O O . PRO A 1 105 ? 14.737 1.562 -2.356 1.00 96.94 105 PRO A O 1
ATOM 816 N N . TYR A 1 106 ? 13.940 -0.538 -2.450 1.00 97.31 106 TYR A N 1
ATOM 817 C CA . TYR A 1 106 ? 13.260 -0.362 -3.737 1.00 97.31 106 TYR A CA 1
ATOM 818 C C . TYR A 1 106 ? 11.986 0.471 -3.614 1.00 97.31 106 TYR A C 1
ATOM 820 O O . TYR A 1 106 ? 11.658 1.211 -4.533 1.00 97.31 106 TYR A O 1
ATOM 828 N N . TYR A 1 107 ? 11.322 0.430 -2.458 1.00 97.44 107 TYR A N 1
ATOM 829 C CA . TYR A 1 107 ? 10.175 1.286 -2.167 1.00 97.44 107 TYR A CA 1
ATOM 830 C C . TYR A 1 107 ? 10.574 2.743 -1.882 1.00 97.44 107 TYR A C 1
ATOM 832 O O . TYR A 1 107 ? 10.000 3.672 -2.441 1.00 97.44 107 TYR A O 1
ATOM 840 N N . LEU A 1 108 ? 11.578 2.967 -1.025 1.00 96.62 108 LEU A N 1
ATOM 841 C CA . LEU A 1 108 ? 11.950 4.314 -0.573 1.00 96.62 108 LEU A CA 1
ATOM 842 C C . LEU A 1 108 ? 12.778 5.096 -1.592 1.00 96.62 108 LEU A C 1
ATOM 844 O O . LEU A 1 108 ? 12.647 6.315 -1.665 1.00 96.62 108 LEU A O 1
ATOM 848 N N . LYS A 1 109 ? 13.639 4.435 -2.374 1.00 95.50 109 LYS A N 1
ATOM 849 C CA . LYS A 1 109 ? 14.509 5.122 -3.338 1.00 95.50 109 LYS A CA 1
ATOM 850 C C . LYS A 1 109 ? 13.742 6.021 -4.323 1.00 95.50 109 LYS A C 1
ATOM 852 O O . LYS A 1 109 ? 14.158 7.172 -4.463 1.00 95.50 109 LYS A O 1
ATOM 857 N N . PRO A 1 110 ? 12.653 5.575 -4.979 1.00 95.81 110 PRO A N 1
ATOM 858 C CA . PRO A 1 110 ? 11.880 6.458 -5.846 1.00 95.81 110 PRO A CA 1
ATOM 859 C C . PRO A 1 110 ? 11.150 7.565 -5.075 1.00 95.81 110 PRO A C 1
ATOM 861 O O . PRO A 1 110 ? 11.103 8.687 -5.564 1.00 95.81 110 PRO A O 1
ATOM 864 N N . ILE A 1 111 ? 10.656 7.311 -3.858 1.00 96.06 111 ILE A N 1
ATOM 865 C CA . ILE A 1 111 ? 10.003 8.336 -3.015 1.00 96.06 111 ILE A CA 1
ATOM 866 C C . ILE A 1 111 ? 10.978 9.472 -2.669 1.00 96.06 111 ILE A C 1
ATOM 868 O O . ILE A 1 111 ? 10.612 10.645 -2.675 1.00 96.06 111 ILE A O 1
ATOM 872 N N . LEU A 1 112 ? 12.236 9.125 -2.390 1.00 94.94 112 LEU A N 1
ATOM 873 C CA . LEU A 1 112 ? 13.298 10.062 -2.016 1.00 94.94 112 LEU A CA 1
ATOM 874 C C . LEU A 1 112 ? 13.991 10.715 -3.223 1.00 94.94 112 LEU A C 1
ATOM 876 O O . LEU A 1 112 ? 14.955 11.467 -3.045 1.00 94.94 112 LEU A O 1
ATOM 880 N N . ASN A 1 113 ? 13.538 10.441 -4.449 1.00 93.50 113 ASN A N 1
ATOM 881 C CA . ASN A 1 113 ? 14.097 11.086 -5.626 1.00 93.50 113 ASN A CA 1
ATOM 882 C C . ASN A 1 113 ? 13.749 12.586 -5.623 1.00 93.50 113 ASN A C 1
ATOM 884 O O . ASN A 1 113 ? 12.587 12.977 -5.736 1.00 93.50 113 ASN A O 1
ATOM 888 N N . LYS A 1 114 ? 14.782 13.432 -5.541 1.00 89.62 114 LYS A N 1
ATOM 889 C CA . LYS A 1 114 ? 14.655 14.898 -5.498 1.00 89.62 114 LYS A CA 1
ATOM 890 C C . LYS A 1 114 ? 13.974 15.478 -6.738 1.00 89.62 114 LYS A C 1
ATOM 892 O O . LYS A 1 114 ? 13.347 16.525 -6.631 1.00 89.62 114 LYS A O 1
ATOM 897 N N . GLU A 1 115 ? 14.068 14.806 -7.883 1.00 91.00 115 GLU A N 1
ATOM 898 C CA . GLU A 1 115 ? 13.410 15.233 -9.124 1.00 91.00 115 GLU A CA 1
ATOM 899 C C . GLU A 1 115 ? 11.885 15.088 -9.059 1.00 91.00 115 GLU A C 1
ATOM 901 O O . GLU A 1 115 ? 11.171 15.777 -9.780 1.00 91.00 115 GLU A O 1
ATOM 906 N N . TYR A 1 116 ? 11.377 14.207 -8.192 1.00 92.38 116 TYR A N 1
ATOM 907 C CA . TYR A 1 116 ? 9.942 13.946 -8.057 1.00 92.38 116 TYR A CA 1
ATOM 908 C C . TYR A 1 116 ? 9.266 14.864 -7.039 1.00 92.38 116 TYR A C 1
ATOM 910 O O . TYR A 1 116 ? 8.042 14.923 -6.996 1.00 92.38 116 TYR A O 1
ATOM 918 N N . ASN A 1 117 ? 10.054 15.579 -6.226 1.00 90.69 117 ASN A N 1
ATOM 919 C CA . ASN A 1 117 ? 9.581 16.560 -5.248 1.00 90.69 117 ASN A CA 1
ATOM 920 C C . ASN A 1 117 ? 8.468 16.034 -4.307 1.00 90.69 117 ASN A C 1
ATOM 922 O O . ASN A 1 117 ? 7.626 16.799 -3.846 1.00 90.69 117 ASN A O 1
ATOM 926 N N . LEU A 1 118 ? 8.467 14.723 -4.020 1.00 92.44 118 LEU A N 1
ATOM 927 C CA . LEU A 1 118 ? 7.516 14.078 -3.100 1.00 92.44 118 LEU A CA 1
ATOM 928 C C . LEU A 1 118 ? 7.869 14.319 -1.631 1.00 92.44 118 LEU A C 1
ATOM 930 O O . LEU A 1 118 ? 6.998 14.321 -0.765 1.00 92.44 118 LEU A O 1
ATOM 934 N N . VAL A 1 119 ? 9.152 14.545 -1.355 1.00 92.50 119 VAL A N 1
ATOM 935 C CA . VAL A 1 119 ? 9.642 15.020 -0.064 1.00 92.50 119 VAL A CA 1
ATOM 936 C C . VAL A 1 119 ? 10.140 16.442 -0.266 1.00 92.50 119 VAL A C 1
ATOM 938 O O . VAL A 1 119 ? 10.971 16.693 -1.141 1.00 92.50 119 VAL A O 1
ATOM 941 N N . ALA A 1 120 ? 9.618 17.372 0.536 1.00 88.44 120 ALA A N 1
ATOM 942 C CA . ALA A 1 120 ? 9.966 18.784 0.445 1.00 88.44 120 ALA A CA 1
ATOM 943 C C . ALA A 1 120 ? 11.485 19.003 0.540 1.00 88.44 120 ALA A C 1
ATOM 945 O O . ALA A 1 120 ? 12.210 18.238 1.181 1.00 88.44 120 ALA A O 1
ATOM 946 N N . LYS A 1 121 ? 11.981 20.093 -0.054 1.00 87.44 121 LYS A N 1
ATOM 947 C CA . LYS A 1 121 ? 13.385 20.497 0.095 1.00 87.44 121 LYS A CA 1
ATOM 948 C C . LYS A 1 121 ? 13.712 20.680 1.582 1.00 87.44 121 LYS A C 1
ATOM 950 O O . LYS A 1 121 ? 13.053 21.459 2.261 1.00 87.44 121 LYS A O 1
ATOM 955 N N . ASN A 1 122 ? 14.739 19.977 2.063 1.00 87.44 122 ASN A N 1
ATOM 956 C CA . ASN A 1 122 ? 15.121 19.886 3.484 1.00 87.44 122 ASN A CA 1
ATOM 957 C C . ASN A 1 122 ? 14.068 19.223 4.394 1.00 87.44 122 ASN A C 1
ATOM 959 O O . ASN A 1 122 ? 14.183 19.287 5.615 1.00 87.44 122 ASN A O 1
ATOM 963 N N . GLY A 1 123 ? 13.052 18.585 3.814 1.00 87.31 123 GLY A N 1
ATOM 964 C CA . GLY A 1 123 ? 12.091 17.765 4.531 1.00 87.31 123 GLY A CA 1
ATOM 965 C C . GLY A 1 123 ? 12.713 16.444 4.971 1.00 87.31 123 GLY A C 1
ATOM 966 O O . GLY A 1 123 ? 13.569 15.878 4.287 1.00 87.31 123 GLY A O 1
ATOM 967 N N . VAL A 1 124 ? 12.259 15.950 6.118 1.00 91.44 124 VAL A N 1
ATOM 968 C CA . VAL A 1 124 ? 12.622 14.633 6.646 1.00 91.44 124 VAL A CA 1
ATOM 969 C C . VAL A 1 124 ? 11.414 13.719 6.505 1.00 91.44 124 VAL A C 1
ATOM 971 O O . VAL A 1 124 ? 10.301 14.098 6.866 1.00 91.44 124 VAL A O 1
ATOM 974 N N . LEU A 1 125 ? 11.636 12.515 5.977 1.00 92.50 125 LEU A N 1
ATOM 975 C CA . LEU A 1 125 ? 10.630 11.463 5.996 1.00 92.50 125 LEU A CA 1
ATOM 976 C C . LEU A 1 125 ? 10.657 10.789 7.372 1.00 92.50 125 LEU A C 1
ATOM 978 O O . LEU A 1 125 ? 11.665 10.191 7.748 1.00 92.50 125 LEU A O 1
ATOM 982 N N . SER A 1 126 ? 9.551 10.886 8.101 1.00 92.94 126 SER A N 1
ATOM 983 C CA . SER A 1 126 ? 9.390 10.316 9.441 1.00 92.94 126 SER A CA 1
ATOM 984 C C . SER A 1 126 ? 8.311 9.237 9.441 1.00 92.94 126 SER A C 1
ATOM 986 O O . SER A 1 126 ? 7.406 9.250 8.609 1.00 92.94 126 SER A O 1
ATOM 988 N N . HIS A 1 127 ? 8.388 8.320 10.401 1.00 93.50 127 HIS A N 1
ATOM 989 C CA . HIS A 1 127 ? 7.332 7.352 10.683 1.00 93.50 127 HIS A CA 1
ATOM 990 C C . HIS A 1 127 ? 6.600 7.764 11.964 1.00 93.50 127 HIS A C 1
ATOM 992 O O . HIS A 1 127 ? 7.241 8.109 12.954 1.00 93.50 127 HIS A O 1
ATOM 998 N N . THR A 1 128 ? 5.271 7.725 11.945 1.00 95.75 128 THR A N 1
ATOM 999 C CA . THR A 1 128 ? 4.410 8.023 13.097 1.00 95.75 128 THR A CA 1
ATOM 1000 C C . THR A 1 128 ? 3.322 6.959 13.195 1.00 95.75 128 THR A C 1
ATOM 1002 O O . THR A 1 128 ? 2.993 6.323 12.192 1.00 95.75 128 THR A O 1
ATOM 1005 N N . ALA A 1 129 ? 2.793 6.731 14.393 1.00 95.81 129 ALA A N 1
ATOM 1006 C CA . ALA A 1 129 ? 1.766 5.731 14.640 1.00 95.81 129 ALA A CA 1
ATOM 1007 C C . ALA A 1 129 ? 0.729 6.292 15.608 1.00 95.81 129 ALA A C 1
ATOM 1009 O O . ALA A 1 129 ? 1.084 7.000 16.540 1.00 95.81 129 ALA A O 1
ATOM 1010 N N . ILE A 1 130 ? -0.539 5.938 15.405 1.00 95.31 130 ILE A N 1
ATOM 1011 C CA . ILE A 1 130 ? -1.608 6.256 16.351 1.00 95.31 130 ILE A CA 1
ATOM 1012 C C . ILE A 1 130 ? -1.927 4.996 17.150 1.00 95.31 130 ILE A C 1
ATOM 1014 O O . ILE A 1 130 ? -2.207 3.946 16.573 1.00 95.31 130 ILE A O 1
ATOM 1018 N N . LEU A 1 131 ? -1.897 5.105 18.475 1.00 95.81 131 LEU A N 1
ATOM 1019 C CA . LEU A 1 131 ? -2.143 4.015 19.409 1.00 95.81 131 LEU A CA 1
ATOM 1020 C C . LEU A 1 131 ? -3.444 4.257 20.176 1.00 95.81 131 LEU A C 1
ATOM 1022 O O . LEU A 1 131 ? -3.644 5.313 20.780 1.00 95.81 131 LEU A O 1
ATOM 1026 N N . GLU A 1 132 ? -4.304 3.242 20.196 1.00 95.69 132 GLU A N 1
ATOM 1027 C CA . GLU A 1 132 ? -5.415 3.135 21.139 1.00 95.69 132 GLU A CA 1
ATOM 1028 C C . GLU A 1 132 ? -5.023 2.150 22.241 1.00 95.69 132 GLU A C 1
ATOM 1030 O O . GLU A 1 132 ? -4.838 0.959 21.992 1.00 95.69 132 GLU A O 1
ATOM 1035 N N . ILE A 1 133 ? -4.875 2.654 23.466 1.00 95.38 133 ILE A N 1
ATOM 1036 C CA . ILE A 1 133 ? -4.443 1.867 24.623 1.00 95.38 133 ILE A CA 1
ATOM 1037 C C . ILE A 1 133 ? -5.650 1.717 25.559 1.00 95.38 133 ILE A C 1
ATOM 1039 O O . ILE A 1 133 ? -6.184 2.736 25.986 1.00 95.38 133 ILE A O 1
ATOM 1043 N N . PRO A 1 134 ? -6.087 0.495 25.929 1.00 93.31 134 PRO A N 1
ATOM 1044 C CA . PRO A 1 134 ? -7.299 0.295 26.737 1.00 93.31 134 PRO A CA 1
ATOM 1045 C C . PRO A 1 134 ? -7.322 1.049 28.073 1.00 93.31 134 PRO A C 1
ATOM 1047 O O . PRO A 1 134 ? -8.387 1.420 28.556 1.00 93.31 134 PRO A O 1
ATOM 1050 N N . THR A 1 135 ? -6.150 1.272 28.669 1.00 95.19 135 THR A N 1
ATOM 1051 C CA . THR A 1 135 ? -5.968 1.979 29.944 1.00 95.19 135 THR A CA 1
ATOM 1052 C C . THR A 1 135 ? -5.731 3.483 29.784 1.00 95.19 135 THR A C 1
ATOM 1054 O O . THR A 1 135 ? -5.489 4.166 30.778 1.00 95.19 135 THR A O 1
ATOM 1057 N N . TYR A 1 136 ? -5.789 4.011 28.559 1.00 93.69 136 TYR A N 1
ATOM 1058 C CA . TYR A 1 136 ? -5.581 5.423 28.254 1.00 93.69 136 TYR A CA 1
ATOM 1059 C C . TYR A 1 136 ? -6.832 6.013 27.597 1.00 93.69 136 TYR A C 1
ATOM 1061 O O . TYR A 1 136 ? -7.430 5.420 26.704 1.00 93.69 136 TYR A O 1
ATOM 1069 N N . ASP A 1 137 ? -7.256 7.191 28.046 1.00 89.81 137 ASP A N 1
ATOM 1070 C CA . ASP A 1 137 ? -8.557 7.770 27.692 1.00 89.81 137 ASP A CA 1
ATOM 1071 C C . ASP A 1 137 ? -8.569 8.488 26.329 1.00 89.81 137 ASP A C 1
ATOM 1073 O O . ASP A 1 137 ? -9.602 9.014 25.906 1.00 89.81 137 ASP A O 1
ATOM 1077 N N . LYS A 1 138 ? -7.428 8.553 25.636 1.00 92.00 138 LYS A N 1
ATOM 1078 C CA . LYS A 1 138 ? -7.256 9.234 24.346 1.00 92.00 138 LYS A CA 1
ATOM 1079 C C . LYS A 1 138 ? -6.337 8.457 23.410 1.00 92.00 138 LYS A C 1
ATOM 1081 O O . LYS A 1 138 ? -5.539 7.636 23.849 1.00 92.00 138 LYS A O 1
ATOM 1086 N N . LEU A 1 139 ? -6.422 8.772 22.121 1.00 94.75 139 LEU A N 1
ATOM 1087 C CA . LEU A 1 139 ? -5.452 8.308 21.134 1.00 94.75 139 LEU A CA 1
ATOM 1088 C C . LEU A 1 139 ? -4.088 8.967 21.392 1.00 94.75 139 LEU A C 1
ATOM 1090 O O . LEU A 1 139 ? -4.020 10.164 21.687 1.00 94.75 139 LEU A O 1
ATOM 1094 N N . LEU A 1 140 ? -3.017 8.182 21.284 1.00 94.06 140 LEU A N 1
ATOM 1095 C CA . LEU A 1 140 ? -1.632 8.646 21.379 1.00 94.06 140 LEU A CA 1
ATOM 1096 C C . LEU A 1 140 ? -1.007 8.652 19.980 1.00 94.06 140 LEU A C 1
ATOM 1098 O O . LEU A 1 140 ? -1.183 7.681 19.253 1.00 94.06 140 LEU A O 1
ATOM 1102 N N . LEU A 1 141 ? -0.307 9.728 19.620 1.00 90.19 141 LEU A N 1
ATOM 1103 C CA . LEU A 1 141 ? 0.480 9.867 18.388 1.00 90.19 141 LEU A CA 1
ATOM 1104 C C . LEU A 1 141 ? 1.972 9.918 18.733 1.00 90.19 141 LEU A C 1
ATOM 1106 O O . LEU A 1 141 ? 2.278 10.548 19.773 1.00 90.19 141 LEU A O 1
#

Secondary structure (DSSP, 8-state):
-PPP-SHHHHHHHHHTSPPEEEEEET--SHHHHHHHHHHHHTTSEEEEEEE-HHHHHHHHHHHT--GGGSEEEE--SHHHHHHHHHHHHHTTS-SEEEE-S--HHHHHHHHT-GGGT-S-TT--------B--TTSSS-B-

Sequence (141 aa):
MNPMRKLSEIENLVKTKKNYKMAVAFGQDEDTILATRRAVNEKIVDAILIGDEKVIRAVCAKLKIDPGLFEIVHEPDEKKSGDKAVRMIIDGKADLLMKGLISTPYYLKPILNKEYNLVAKNGVLSHTAILEIPTYDKLLL

Foldseek 3Di:
DPADFDPVVVLVVLLVDQAFEEEEQQQQDLVSLVVQLVCLVSRNHQYEYEAAPVSNVVSCVVVVHDCVSHRYHYDHDNLVSLLVSLVCCLVVVGVHYHYHPHDPCSNVVNCPPVVSCNAPDVHDDDDDDWDNDVPDRHIDD

Radius of gyration: 16.6 Å; chains: 1; bounding box: 33×40×45 Å